Protein AF-D0NYK4-F1 (afdb_monomer)

Mean predicted aligned error: 15.78 Å

Organism: Phytophthora infestans (strain T30-4) (NCBI:txid403677)

Secondary structure (DSSP, 8-state):
-EEEE-TTS-EEEEPP-S-EEEEEEE-TT--EEEEEEETTT----EEEEE-TTS----------TT-S-S-GGGHHHHHHHHHHHHH-TTTT----------------HHHHHHHHHTT---PPPP-

Solvent-accessible surface area (backbone atoms only — not comparable to full-atom values): 8526 Å² total; per-residue (Å²): 115,49,79,42,86,42,98,86,80,44,72,48,76,47,82,59,88,72,61,60,47,80,45,76,48,61,60,96,84,70,48,36,37,43,30,49,31,35,70,88,74,69,49,61,90,47,80,40,82,52,56,69,70,74,63,81,66,78,92,74,88,79,88,53,95,79,58,86,68,88,63,65,89,50,48,66,62,50,39,51,54,52,35,45,44,40,59,28,92,72,55,69,78,65,78,73,89,80,86,63,95,69,97,69,85,84,76,50,72,70,59,53,56,56,57,61,64,71,73,75,82,80,82,85,84,80,134

Sequence (127 aa):
MTVKPTANGKFLITPQLEKGKVCLSREDDQLLHFQWVGRQNGASPEDFIIFLDDAHFAKIDTGRSNDRNKDASRDEDLVKKVNDCMNNAQAASSSDGSRGSGNNVQLDHNAIMQMLGAMGAVTPTPT

Structure (mmCIF, N/CA/C/O backbone):
data_AF-D0NYK4-F1
#
_entry.id   AF-D0NYK4-F1
#
loop_
_atom_site.group_PDB
_atom_site.id
_atom_site.type_symbol
_atom_site.label_atom_id
_atom_site.label_alt_id
_atom_site.label_comp_id
_atom_site.label_asym_id
_atom_site.label_entity_id
_atom_site.label_seq_id
_atom_site.pdbx_PDB_ins_code
_atom_site.Cartn_x
_atom_site.Cartn_y
_atom_site.Cartn_z
_atom_site.occupancy
_atom_site.B_iso_or_equiv
_atom_site.auth_seq_id
_atom_site.auth_comp_id
_atom_site.auth_asym_id
_atom_site.auth_atom_id
_atom_site.pdbx_PDB_model_num
ATOM 1 N N . MET A 1 1 ? 0.971 6.327 -10.434 1.00 68.62 1 MET A N 1
ATOM 2 C CA . MET A 1 1 ? 1.586 5.163 -11.136 1.00 68.62 1 MET A CA 1
ATOM 3 C C . MET A 1 1 ? 0.788 4.885 -12.402 1.00 68.62 1 MET A C 1
ATOM 5 O O . MET A 1 1 ? -0.389 5.210 -12.419 1.00 68.62 1 MET A O 1
ATOM 9 N N . THR A 1 2 ? 1.379 4.319 -13.461 1.00 75.75 2 THR A N 1
ATOM 10 C CA . THR A 1 2 ? 0.602 3.932 -14.656 1.00 75.75 2 THR A CA 1
ATOM 11 C C . THR A 1 2 ? 0.773 2.448 -14.934 1.00 75.75 2 THR A C 1
ATOM 13 O O . THR A 1 2 ? 1.899 1.959 -15.037 1.00 75.75 2 THR A O 1
ATOM 16 N N . VAL A 1 3 ? -0.354 1.750 -15.061 1.00 81.25 3 VAL A N 1
ATOM 17 C CA . VAL A 1 3 ? -0.422 0.326 -15.390 1.00 81.25 3 VAL A CA 1
ATOM 18 C C . VAL A 1 3 ? -1.035 0.190 -16.775 1.00 81.25 3 VAL A C 1
ATOM 20 O O . VAL A 1 3 ? -2.098 0.749 -17.038 1.00 81.25 3 VAL A O 1
ATOM 23 N N . LYS A 1 4 ? -0.360 -0.527 -17.675 1.00 83.81 4 LYS A N 1
ATOM 24 C CA . LYS A 1 4 ? -0.883 -0.827 -19.014 1.00 83.81 4 LYS A CA 1
ATOM 25 C C . LYS A 1 4 ? -0.909 -2.339 -19.247 1.00 83.81 4 LYS A C 1
ATOM 27 O O . LYS A 1 4 ? 0.122 -2.982 -19.035 1.00 83.81 4 LYS A O 1
ATOM 32 N N . PRO A 1 5 ? -2.037 -2.924 -19.680 1.00 83.81 5 PRO A N 1
ATOM 33 C CA . PRO A 1 5 ? -2.069 -4.328 -20.069 1.00 83.81 5 PRO A CA 1
ATOM 34 C C . PRO A 1 5 ? -1.218 -4.542 -21.327 1.00 83.81 5 PRO A C 1
ATOM 36 O O . PRO A 1 5 ? -1.195 -3.706 -22.230 1.00 83.81 5 PRO A O 1
ATOM 39 N N . THR A 1 6 ? -0.504 -5.662 -21.381 1.00 82.62 6 THR A N 1
ATOM 40 C CA . THR A 1 6 ? 0.295 -6.092 -22.536 1.00 82.62 6 THR A CA 1
ATOM 41 C C . THR A 1 6 ? -0.335 -7.344 -23.147 1.00 82.62 6 THR A C 1
ATOM 43 O O . THR A 1 6 ? -0.945 -8.148 -22.445 1.00 82.62 6 THR A O 1
ATOM 46 N N . ALA A 1 7 ? -0.168 -7.540 -24.458 1.00 79.56 7 ALA A N 1
ATOM 47 C CA . ALA A 1 7 ? -0.776 -8.640 -25.219 1.00 79.56 7 ALA A CA 1
ATOM 48 C C . ALA A 1 7 ? -0.415 -10.056 -24.719 1.00 79.56 7 ALA A C 1
ATOM 50 O O . ALA A 1 7 ? -1.105 -11.019 -25.023 1.00 79.56 7 ALA A O 1
ATOM 51 N N . ASN A 1 8 ? 0.652 -10.188 -23.932 1.00 84.38 8 ASN A N 1
ATOM 52 C CA . ASN A 1 8 ? 1.100 -11.436 -23.313 1.00 84.38 8 ASN A CA 1
ATOM 53 C C . ASN A 1 8 ? 0.474 -11.700 -21.927 1.00 84.38 8 ASN A C 1
ATOM 55 O O . ASN A 1 8 ? 0.994 -12.527 -21.181 1.00 84.38 8 ASN A O 1
ATOM 59 N N . GLY A 1 9 ? -0.578 -10.966 -21.546 1.00 81.12 9 GLY A N 1
ATOM 60 C CA . GLY A 1 9 ? -1.223 -11.085 -20.233 1.00 81.12 9 GLY A CA 1
ATOM 61 C C . GLY A 1 9 ? -0.412 -10.487 -19.077 1.00 81.12 9 GLY A C 1
ATOM 62 O O . GLY A 1 9 ? -0.785 -10.649 -17.920 1.00 81.12 9 GLY A O 1
ATOM 63 N N . LYS A 1 10 ? 0.698 -9.795 -19.367 1.00 80.81 10 LYS A N 1
ATOM 64 C CA . LYS A 1 10 ? 1.515 -9.102 -18.362 1.00 80.81 10 LYS A CA 1
ATOM 65 C C . LYS A 1 10 ? 1.117 -7.634 -18.260 1.00 80.81 10 LYS A C 1
ATOM 67 O O . LYS A 1 10 ? 0.661 -7.027 -19.228 1.00 80.81 10 LYS A O 1
ATOM 72 N N . PHE A 1 11 ? 1.361 -7.035 -17.102 1.00 81.56 11 PHE A N 1
ATOM 73 C CA . PHE A 1 11 ? 1.172 -5.604 -16.894 1.00 81.56 11 PHE A CA 1
ATOM 74 C C . PHE A 1 11 ? 2.502 -4.865 -17.030 1.00 81.56 11 PHE A C 1
ATOM 76 O O . PHE A 1 11 ? 3.487 -5.200 -16.372 1.00 81.56 11 PHE A O 1
ATOM 83 N N . LEU A 1 12 ? 2.530 -3.840 -17.879 1.00 82.00 12 LEU A N 1
ATOM 84 C CA . LEU A 1 12 ? 3.629 -2.890 -17.929 1.00 82.00 12 LEU A CA 1
ATOM 85 C C . LEU A 1 12 ? 3.401 -1.838 -16.844 1.00 82.00 12 LEU A C 1
ATOM 87 O O . LEU A 1 12 ? 2.474 -1.031 -16.930 1.00 82.00 12 LEU A O 1
ATOM 91 N N . ILE A 1 13 ? 4.264 -1.858 -15.832 1.00 81.31 13 ILE A N 1
ATOM 92 C CA . ILE A 1 13 ? 4.235 -0.915 -14.716 1.00 81.31 13 ILE A CA 1
ATOM 93 C C . ILE A 1 13 ? 5.259 0.191 -14.974 1.00 81.31 13 ILE A C 1
ATOM 95 O O . ILE A 1 13 ? 6.475 -0.043 -14.980 1.00 81.31 13 ILE A O 1
ATOM 99 N N . THR A 1 14 ? 4.768 1.413 -15.176 1.00 81.19 14 THR A N 1
ATOM 100 C CA . THR A 1 14 ? 5.610 2.606 -15.308 1.00 81.19 14 THR A CA 1
ATOM 101 C C . THR A 1 14 ? 5.677 3.344 -13.968 1.00 81.19 14 THR A C 1
ATOM 103 O O . THR A 1 14 ? 4.640 3.786 -13.457 1.00 81.19 14 THR A O 1
ATOM 106 N N . PRO A 1 15 ? 6.879 3.491 -13.373 1.00 78.75 15 PRO A N 1
ATOM 107 C CA . PRO A 1 15 ? 7.026 4.178 -12.100 1.00 78.75 15 PRO A CA 1
ATOM 108 C C . PRO A 1 15 ? 6.823 5.6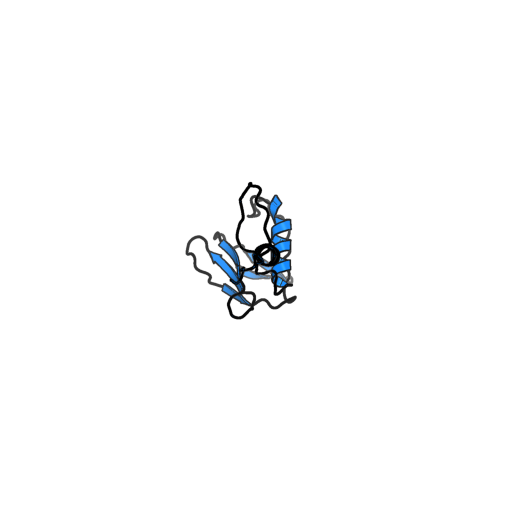88 -12.283 1.00 78.75 15 PRO A C 1
ATOM 110 O O . PRO A 1 15 ? 7.370 6.296 -13.199 1.00 78.75 15 PRO A O 1
ATOM 113 N N . GLN A 1 16 ? 6.081 6.319 -11.376 1.00 75.62 16 GLN A N 1
ATOM 114 C CA . GLN A 1 16 ? 5.897 7.776 -11.361 1.00 75.62 16 GLN A CA 1
ATOM 115 C C . GLN A 1 16 ? 7.117 8.440 -10.724 1.00 75.62 16 GLN A C 1
ATOM 117 O O . GLN A 1 16 ? 7.466 8.066 -9.612 1.00 75.62 16 GLN A O 1
ATOM 122 N N . LEU A 1 17 ? 7.810 9.359 -11.407 1.00 78.81 17 LEU A N 1
ATOM 123 C CA . LEU A 1 17 ? 9.097 9.939 -10.957 1.00 78.81 17 LEU A CA 1
ATOM 124 C C . LEU A 1 17 ? 8.992 10.869 -9.740 1.00 78.81 17 LEU A C 1
ATOM 126 O O . LEU A 1 17 ? 10.006 11.193 -9.121 1.00 78.81 17 LEU A O 1
ATOM 130 N N . GLU A 1 18 ? 7.781 11.277 -9.382 1.00 81.88 18 GLU A N 1
ATOM 131 C CA . GLU A 1 18 ? 7.540 12.137 -8.233 1.00 81.88 18 GLU A CA 1
ATOM 132 C C . GLU A 1 18 ? 7.913 11.443 -6.923 1.00 81.88 18 GLU A C 1
ATOM 134 O O . GLU A 1 18 ? 7.651 10.256 -6.704 1.00 81.88 18 GLU A O 1
ATOM 139 N N . LYS A 1 19 ? 8.549 12.207 -6.032 1.00 80.88 19 LYS A N 1
ATOM 140 C CA . LYS A 1 19 ? 8.879 11.738 -4.690 1.00 80.88 19 LYS A CA 1
ATOM 141 C C . LYS A 1 19 ? 7.640 11.873 -3.815 1.00 80.88 19 LYS A C 1
ATOM 143 O O . LYS A 1 19 ? 7.085 12.963 -3.707 1.00 80.88 19 LYS A O 1
ATOM 148 N N . GLY A 1 20 ? 7.271 10.793 -3.143 1.00 82.31 20 GLY A N 1
ATOM 149 C CA . GLY A 1 20 ? 6.161 10.754 -2.197 1.00 82.31 20 GLY A CA 1
ATOM 150 C C . GLY A 1 20 ? 6.505 9.933 -0.961 1.00 82.31 20 GLY A C 1
ATOM 151 O O . GLY A 1 20 ? 7.610 9.390 -0.859 1.00 82.31 20 GLY A O 1
ATOM 152 N N . LYS A 1 21 ? 5.558 9.862 -0.032 1.00 82.81 21 LYS A N 1
ATOM 153 C CA . LYS A 1 21 ? 5.565 8.952 1.116 1.00 82.81 21 LYS A CA 1
ATOM 154 C C . LYS A 1 21 ? 4.249 8.179 1.142 1.00 82.81 21 LYS A C 1
ATOM 156 O O . LYS A 1 21 ? 3.220 8.722 0.755 1.00 82.81 21 LYS A O 1
ATOM 161 N N . VAL A 1 22 ? 4.301 6.935 1.599 1.00 85.50 22 VAL A N 1
ATOM 162 C CA . VAL A 1 22 ? 3.101 6.173 1.956 1.00 85.50 22 VAL A CA 1
ATOM 163 C C . VAL A 1 22 ? 2.792 6.463 3.421 1.00 85.50 22 VAL A C 1
ATOM 165 O O . VAL A 1 22 ? 3.702 6.456 4.255 1.00 85.50 22 VAL A O 1
ATOM 168 N N . CYS A 1 23 ? 1.534 6.754 3.719 1.00 84.25 23 CYS A N 1
ATOM 169 C CA . CYS A 1 23 ? 1.021 7.003 5.056 1.00 84.25 23 CYS A CA 1
ATOM 170 C C . CYS A 1 23 ? -0.121 6.028 5.342 1.00 84.25 23 CYS A C 1
ATOM 172 O O . CYS A 1 23 ? -0.969 5.790 4.489 1.00 84.25 23 CYS A O 1
ATOM 174 N N . LEU A 1 24 ? -0.091 5.463 6.546 1.00 86.88 24 LEU A N 1
ATOM 175 C CA . LEU A 1 24 ? -1.137 4.617 7.099 1.00 86.88 24 LEU A CA 1
ATOM 176 C C . LEU A 1 24 ? -1.691 5.340 8.321 1.00 86.88 24 LEU A C 1
ATOM 178 O O . LEU A 1 24 ? -0.915 5.636 9.236 1.00 86.88 24 LEU A O 1
ATOM 182 N N . SER A 1 25 ? -2.983 5.633 8.335 1.00 85.25 25 SER A N 1
ATOM 183 C CA . SER A 1 25 ? -3.662 6.258 9.472 1.00 85.25 25 SER A CA 1
ATOM 184 C C . SER A 1 25 ? -4.952 5.520 9.792 1.00 85.25 25 SER A C 1
ATOM 186 O O . SER A 1 25 ? -5.573 4.918 8.925 1.00 85.25 25 SER A O 1
ATOM 188 N N . ARG A 1 26 ? -5.332 5.541 11.067 1.00 83.44 26 ARG A N 1
ATOM 189 C CA . ARG A 1 26 ? -6.638 5.089 11.533 1.00 83.44 26 ARG A CA 1
ATOM 190 C C . ARG A 1 26 ? -7.262 6.272 12.253 1.00 83.44 26 ARG A C 1
ATOM 192 O O . ARG A 1 26 ? -6.727 6.697 13.278 1.00 83.44 26 ARG A O 1
ATOM 199 N N . GLU A 1 27 ? -8.279 6.858 11.639 1.00 78.19 27 GLU A N 1
ATOM 200 C CA . GLU A 1 27 ? -8.949 8.049 12.155 1.00 78.19 27 GLU A CA 1
ATOM 201 C C . GLU A 1 27 ? -10.112 7.626 13.071 1.00 78.19 27 GLU A C 1
ATOM 203 O O . GLU A 1 27 ? -10.112 6.525 13.636 1.00 78.19 27 GLU A O 1
ATOM 208 N N . ASP A 1 28 ? -11.073 8.511 13.302 1.00 81.69 28 ASP A N 1
ATOM 209 C CA . ASP A 1 28 ? -12.205 8.295 14.207 1.00 81.69 28 ASP A CA 1
ATOM 210 C C . ASP A 1 28 ? -13.163 7.181 13.752 1.00 81.69 28 ASP A C 1
ATOM 212 O O . ASP A 1 28 ? -13.868 6.593 14.577 1.00 81.69 28 ASP A O 1
ATOM 216 N N . ASP A 1 29 ? -13.134 6.825 12.470 1.00 83.69 29 ASP A N 1
ATOM 217 C CA . ASP A 1 29 ? -13.928 5.742 11.889 1.00 83.69 29 ASP A CA 1
ATOM 218 C C . ASP A 1 29 ? -13.359 4.334 12.150 1.00 83.69 29 ASP A C 1
ATOM 220 O O . ASP A 1 29 ? -14.014 3.334 11.847 1.00 83.69 29 ASP A O 1
ATOM 224 N N . GLN A 1 30 ? -12.167 4.244 12.756 1.00 81.12 30 GLN A N 1
ATOM 225 C CA . GLN A 1 30 ? -11.424 3.004 13.015 1.00 81.12 30 GLN A CA 1
ATOM 226 C C . GLN A 1 30 ? -11.011 2.226 11.750 1.00 81.12 30 GLN A C 1
ATOM 228 O O . GLN A 1 30 ? -10.461 1.119 11.855 1.00 81.12 30 GLN A O 1
ATOM 233 N N . LEU A 1 31 ? -11.198 2.796 10.560 1.00 86.88 31 LEU A N 1
ATOM 234 C CA . LEU A 1 31 ? -10.786 2.197 9.297 1.00 86.88 31 LEU A CA 1
ATOM 235 C C . LEU A 1 31 ? -9.322 2.532 9.009 1.00 86.88 31 LEU A C 1
ATOM 237 O O . LEU A 1 31 ? -8.791 3.547 9.453 1.00 86.88 31 LEU A O 1
ATOM 241 N N . LEU A 1 32 ? -8.622 1.633 8.313 1.00 87.75 32 LEU A N 1
ATOM 242 C CA . LEU A 1 32 ? -7.238 1.885 7.925 1.00 87.75 32 LEU A CA 1
ATOM 243 C C . LEU A 1 32 ? -7.208 2.638 6.595 1.00 87.75 32 LEU A C 1
ATOM 245 O O . LEU A 1 32 ? -7.506 2.059 5.551 1.00 87.75 32 LEU A O 1
ATOM 249 N N . HIS A 1 33 ? -6.786 3.894 6.643 1.00 87.50 33 HIS A N 1
ATOM 250 C CA . HIS A 1 33 ? -6.523 4.733 5.483 1.00 87.50 33 HIS A CA 1
ATOM 251 C C . HIS A 1 33 ? -5.106 4.484 4.971 1.00 87.50 33 HIS A C 1
ATOM 253 O O . HIS A 1 33 ? -4.117 4.670 5.687 1.00 87.50 33 HIS A O 1
AT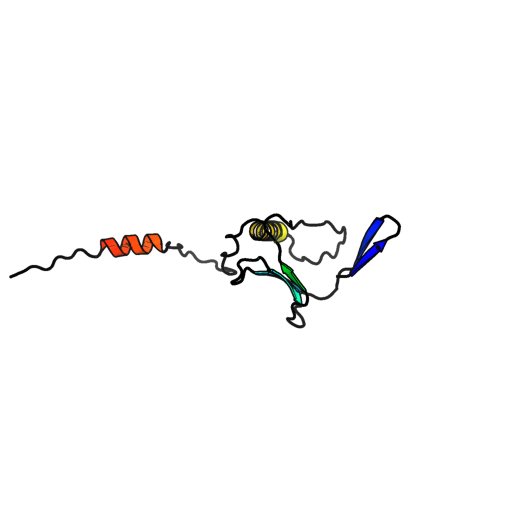OM 259 N N . PHE A 1 34 ? -5.001 4.070 3.715 1.00 88.94 34 PHE A N 1
ATOM 260 C CA . PHE A 1 34 ? -3.763 3.943 2.964 1.00 88.94 34 PHE A CA 1
ATOM 261 C C . PHE A 1 34 ? -3.673 5.098 1.972 1.00 88.94 34 PHE A C 1
ATOM 263 O O . PHE A 1 34 ? -4.413 5.155 0.990 1.00 88.94 34 PHE A O 1
ATOM 270 N N . GLN A 1 35 ? -2.723 6.000 2.202 1.00 88.31 35 GLN A N 1
ATOM 271 C CA . GLN A 1 35 ? -2.577 7.220 1.416 1.00 88.31 35 GLN A CA 1
ATOM 272 C C . GLN A 1 35 ? -1.172 7.335 0.831 1.00 88.31 35 GLN A C 1
ATOM 274 O O . GLN A 1 35 ? -0.164 7.174 1.528 1.00 88.31 35 GLN A O 1
ATOM 279 N N . TRP A 1 36 ? -1.082 7.692 -0.450 1.00 86.00 36 TRP A N 1
ATOM 280 C CA . TRP A 1 36 ? 0.170 8.170 -1.036 1.00 86.00 36 TRP A CA 1
ATOM 281 C C . TRP A 1 36 ? 0.169 9.697 -1.077 1.00 86.00 36 TRP A C 1
ATOM 283 O O . TRP A 1 36 ? -0.695 10.318 -1.692 1.00 86.00 36 TRP A O 1
ATOM 293 N N . VAL A 1 37 ? 1.165 10.310 -0.438 1.00 82.88 37 VAL A N 1
ATOM 294 C CA . VAL A 1 37 ? 1.290 11.768 -0.323 1.00 82.88 37 VAL A CA 1
ATOM 295 C C . VAL A 1 37 ? 2.511 12.244 -1.103 1.00 82.88 37 VAL A C 1
ATOM 297 O O . VAL A 1 37 ? 3.647 11.851 -0.803 1.00 82.88 37 VAL A O 1
ATOM 300 N N . GLY A 1 38 ? 2.301 13.127 -2.080 1.00 81.38 38 GLY A N 1
ATOM 301 C CA . GLY A 1 38 ? 3.379 13.752 -2.847 1.00 81.38 38 GLY A CA 1
ATOM 302 C C . GLY A 1 38 ? 4.192 14.743 -2.002 1.00 81.38 38 GLY A C 1
ATOM 303 O O . GLY A 1 38 ? 3.639 15.563 -1.273 1.00 81.38 38 GLY A O 1
ATOM 304 N N . ARG A 1 39 ? 5.530 14.721 -2.102 1.00 77.31 39 ARG A N 1
ATOM 305 C CA . ARG A 1 39 ? 6.406 15.643 -1.341 1.00 77.31 39 ARG A CA 1
ATOM 306 C C . ARG A 1 39 ? 6.456 17.062 -1.911 1.00 77.31 39 ARG A C 1
ATOM 308 O O . ARG A 1 39 ? 6.861 17.965 -1.194 1.00 77.31 39 ARG A O 1
ATOM 315 N N . GLN A 1 40 ? 6.105 17.242 -3.184 1.00 71.50 40 GLN A N 1
ATOM 316 C CA . GLN A 1 40 ? 6.215 18.533 -3.876 1.00 71.50 40 GLN A CA 1
ATOM 317 C C . GLN A 1 40 ? 4.982 19.423 -3.676 1.00 71.50 40 GLN A C 1
ATOM 319 O O . GLN A 1 40 ? 5.108 20.640 -3.685 1.00 71.50 40 GLN A O 1
ATOM 324 N N . ASN A 1 41 ? 3.803 18.826 -3.502 1.00 65.94 41 ASN A N 1
ATOM 325 C CA . ASN A 1 41 ? 2.525 19.534 -3.400 1.00 65.94 41 ASN A CA 1
ATOM 326 C C . ASN A 1 41 ? 1.778 19.260 -2.084 1.00 65.94 41 ASN A C 1
ATOM 328 O O . ASN A 1 41 ? 0.802 19.946 -1.809 1.00 65.94 41 ASN A O 1
ATOM 332 N N . GLY A 1 42 ? 2.203 18.272 -1.284 1.00 62.75 42 GLY A N 1
ATOM 333 C CA . GLY A 1 42 ? 1.530 17.895 -0.035 1.00 62.75 42 GLY A CA 1
ATOM 334 C C . GLY A 1 42 ? 0.131 17.303 -0.230 1.00 62.75 42 GLY A C 1
ATOM 335 O O . GLY A 1 42 ? -0.530 16.995 0.754 1.00 62.75 42 GLY A O 1
ATOM 336 N N . ALA A 1 43 ? -0.310 17.133 -1.477 1.00 60.16 43 ALA A N 1
ATOM 337 C CA . ALA A 1 43 ? -1.613 16.587 -1.801 1.00 60.16 43 ALA A CA 1
ATOM 338 C C . ALA A 1 43 ? -1.567 15.053 -1.741 1.00 60.16 43 ALA A C 1
ATOM 340 O O . ALA A 1 43 ? -0.628 14.429 -2.252 1.00 60.16 43 ALA A O 1
ATOM 341 N N . SER A 1 44 ? -2.593 14.464 -1.127 1.00 61.50 44 SER A N 1
ATOM 342 C CA . SER A 1 44 ? -2.941 13.042 -1.180 1.00 61.50 44 SER A CA 1
ATOM 343 C C . SER A 1 44 ? -4.034 12.838 -2.235 1.00 61.50 44 SER A C 1
ATOM 345 O O . SER A 1 44 ? -5.215 12.958 -1.927 1.00 61.50 44 SER A O 1
ATOM 347 N N . PRO A 1 45 ? -3.690 12.586 -3.508 1.00 64.31 45 PRO A N 1
ATOM 348 C CA . PRO A 1 45 ? -4.708 12.379 -4.535 1.00 64.31 45 PRO A CA 1
AT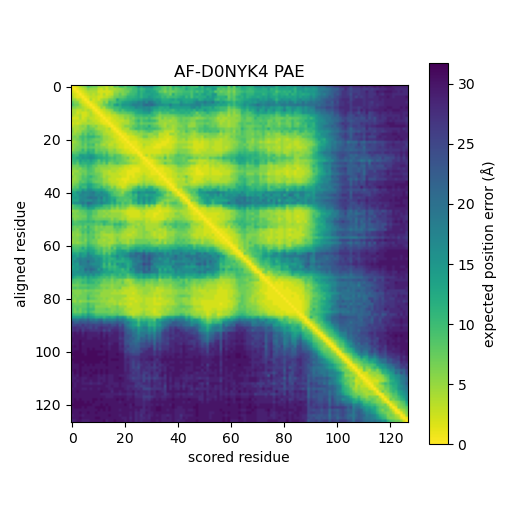OM 349 C C . PRO A 1 45 ? -5.465 11.052 -4.378 1.00 64.31 45 PRO A C 1
ATOM 351 O O . PRO A 1 45 ? -6.523 10.902 -4.980 1.00 64.31 45 PRO A O 1
ATOM 354 N N . GLU A 1 46 ? -4.939 10.094 -3.606 1.00 72.56 46 GLU A N 1
ATOM 355 C CA . GLU A 1 46 ? -5.499 8.745 -3.500 1.00 72.56 46 GLU A CA 1
ATOM 356 C C . GLU A 1 46 ? -5.491 8.266 -2.038 1.00 72.56 46 GLU A C 1
ATOM 358 O O . GLU A 1 46 ? -4.420 8.101 -1.443 1.00 72.56 46 GLU A O 1
ATOM 363 N N . ASP A 1 47 ? -6.692 8.081 -1.480 1.00 83.38 47 ASP A N 1
ATOM 364 C CA . ASP A 1 47 ? -6.963 7.516 -0.156 1.00 83.38 47 ASP A CA 1
ATOM 365 C C . ASP A 1 47 ? -7.767 6.222 -0.317 1.00 83.38 47 ASP A C 1
ATOM 367 O O . ASP A 1 47 ? -8.839 6.221 -0.929 1.00 83.38 47 ASP A O 1
ATOM 371 N N . PHE A 1 48 ? -7.224 5.119 0.189 1.00 87.94 48 PHE A N 1
ATOM 372 C CA . PHE A 1 48 ? -7.829 3.798 0.098 1.00 87.94 48 PHE A CA 1
ATOM 373 C C . PHE A 1 48 ? -8.102 3.242 1.486 1.00 87.94 48 PHE A C 1
ATOM 375 O O . PHE A 1 48 ? -7.205 3.171 2.319 1.00 87.94 48 PHE A O 1
ATOM 382 N N . ILE A 1 49 ? -9.321 2.758 1.699 1.00 89.56 49 ILE A N 1
ATOM 383 C CA . ILE A 1 49 ? -9.665 2.004 2.900 1.00 89.56 49 ILE A CA 1
ATOM 384 C C . ILE A 1 49 ? -9.216 0.558 2.707 1.00 89.56 49 ILE A C 1
ATOM 386 O O . ILE A 1 49 ? -9.592 -0.090 1.728 1.00 89.56 49 ILE A O 1
ATOM 390 N N . ILE A 1 50 ? -8.422 0.060 3.649 1.00 88.00 50 ILE A N 1
ATOM 391 C CA . ILE A 1 50 ? -7.969 -1.328 3.694 1.00 88.00 50 ILE A CA 1
ATOM 392 C C . ILE A 1 50 ? -8.641 -2.012 4.883 1.00 88.00 50 ILE A C 1
ATOM 394 O O . ILE A 1 50 ? -8.485 -1.582 6.029 1.00 88.00 50 ILE A O 1
ATOM 398 N N . PHE A 1 51 ? -9.403 -3.073 4.620 1.00 86.75 51 PHE A N 1
ATOM 399 C CA . PHE A 1 51 ? -9.934 -3.916 5.687 1.00 86.75 51 PHE A CA 1
ATOM 400 C C . PHE A 1 51 ? -8.845 -4.839 6.237 1.00 86.75 51 PHE A C 1
ATOM 402 O O . PHE A 1 51 ? -7.813 -5.069 5.606 1.00 86.75 51 PHE A O 1
ATOM 409 N N . LEU A 1 52 ? -9.085 -5.354 7.442 1.00 84.25 52 LEU A N 1
ATOM 410 C CA . LEU A 1 52 ? -8.198 -6.331 8.064 1.00 84.25 52 LEU A CA 1
ATOM 411 C C . LEU A 1 52 ? -8.063 -7.551 7.150 1.00 84.25 52 LEU A C 1
ATOM 413 O O . LEU A 1 52 ? -9.066 -8.033 6.631 1.00 84.25 52 LEU A O 1
ATOM 417 N N . ASP A 1 53 ? -6.832 -8.024 6.960 1.00 81.62 53 ASP A N 1
ATOM 418 C CA . ASP A 1 53 ? -6.480 -9.202 6.155 1.00 81.62 53 ASP A CA 1
ATOM 419 C C . ASP A 1 53 ? -6.760 -9.107 4.636 1.00 81.62 53 ASP A C 1
ATOM 421 O O . ASP A 1 53 ? -6.380 -10.010 3.888 1.00 81.62 53 ASP A O 1
ATOM 425 N N . ASP A 1 54 ? -7.340 -8.007 4.139 1.00 87.44 54 ASP A N 1
ATOM 426 C CA . ASP A 1 54 ? -7.656 -7.830 2.710 1.00 87.44 54 ASP A CA 1
ATOM 427 C C . ASP A 1 54 ? -6.416 -7.549 1.844 1.00 87.44 54 ASP A C 1
ATOM 429 O O . ASP A 1 54 ? -6.437 -7.731 0.621 1.00 87.44 54 ASP A O 1
ATOM 433 N N . ALA A 1 55 ? -5.321 -7.089 2.454 1.00 86.88 55 ALA A N 1
ATOM 434 C CA . ALA A 1 55 ? -4.108 -6.705 1.747 1.00 86.88 55 ALA A CA 1
ATOM 435 C C . ALA A 1 55 ? -2.839 -7.132 2.490 1.00 86.88 55 ALA A C 1
ATOM 437 O O . ALA A 1 55 ? -2.791 -7.212 3.713 1.00 86.88 55 ALA A O 1
ATOM 438 N N . HIS A 1 56 ? -1.771 -7.349 1.724 1.00 85.06 56 HIS A N 1
ATOM 439 C CA . HIS A 1 56 ? -0.428 -7.562 2.247 1.00 85.06 56 HIS A CA 1
ATOM 440 C C . HIS A 1 56 ? 0.574 -6.726 1.456 1.00 85.06 56 HIS A C 1
ATOM 442 O O . HIS A 1 56 ? 0.448 -6.521 0.246 1.00 85.06 56 HIS A O 1
ATOM 448 N N . PHE A 1 57 ? 1.603 -6.260 2.145 1.00 86.50 57 PHE A N 1
ATOM 449 C CA . PHE A 1 57 ? 2.710 -5.518 1.579 1.00 86.50 57 PHE A CA 1
ATOM 450 C C . PHE A 1 57 ? 3.927 -6.435 1.456 1.00 86.50 57 PHE A C 1
ATOM 452 O O . PHE A 1 57 ? 4.366 -7.044 2.432 1.00 86.50 57 PHE A O 1
ATOM 459 N N . ALA A 1 58 ? 4.482 -6.536 0.249 1.00 83.81 58 ALA A N 1
ATOM 460 C CA . ALA A 1 58 ? 5.641 -7.369 -0.043 1.00 83.81 58 ALA A CA 1
ATOM 461 C C . ALA A 1 58 ? 6.646 -6.616 -0.917 1.00 83.81 58 ALA A C 1
ATOM 463 O O . ALA A 1 58 ? 6.278 -5.831 -1.795 1.00 83.81 58 ALA A O 1
ATOM 464 N N . LYS A 1 59 ? 7.935 -6.884 -0.693 1.00 80.25 59 LYS A N 1
ATOM 465 C CA . LYS A 1 59 ? 9.003 -6.374 -1.551 1.00 80.25 59 LYS A CA 1
ATOM 466 C C . LYS A 1 59 ? 8.974 -7.115 -2.884 1.00 80.25 59 LYS A C 1
ATOM 468 O O . LYS A 1 59 ? 9.058 -8.339 -2.921 1.00 80.25 59 LYS A O 1
ATOM 473 N N . ILE A 1 60 ? 8.899 -6.361 -3.975 1.00 78.56 60 ILE A N 1
ATOM 474 C CA . ILE A 1 60 ? 9.038 -6.895 -5.328 1.00 78.56 60 ILE A CA 1
ATOM 475 C C . ILE A 1 60 ? 10.445 -6.590 -5.819 1.00 78.56 60 ILE A C 1
ATOM 477 O O . ILE A 1 60 ? 10.849 -5.428 -5.863 1.00 78.56 60 ILE A O 1
ATOM 481 N N . ASP A 1 61 ? 11.174 -7.628 -6.222 1.00 73.62 61 ASP A N 1
ATOM 482 C CA . ASP A 1 61 ? 12.431 -7.435 -6.930 1.00 73.62 61 ASP A CA 1
ATOM 483 C C . ASP A 1 61 ? 12.136 -6.925 -8.344 1.00 73.62 61 ASP A C 1
ATOM 485 O O . ASP A 1 61 ? 11.600 -7.632 -9.200 1.00 73.62 61 ASP A O 1
ATOM 489 N N . THR A 1 62 ? 12.445 -5.652 -8.577 1.00 69.44 62 THR A N 1
ATOM 490 C CA . THR A 1 62 ? 12.264 -5.033 -9.892 1.00 69.44 62 THR A CA 1
ATOM 491 C C . THR A 1 62 ? 13.428 -5.326 -10.840 1.00 69.44 62 THR A C 1
ATOM 493 O O . THR A 1 62 ? 13.344 -4.962 -12.016 1.00 69.44 62 THR A O 1
ATOM 496 N N . GLY A 1 63 ? 14.520 -5.930 -10.350 1.00 64.81 63 GLY A N 1
ATOM 497 C CA . GLY A 1 63 ? 15.760 -6.156 -11.095 1.00 64.81 63 GLY A CA 1
ATOM 498 C C . GLY A 1 63 ? 16.455 -4.867 -11.553 1.00 64.81 63 GLY A C 1
ATOM 499 O O . GLY A 1 63 ? 17.382 -4.913 -12.361 1.00 64.81 63 GLY A O 1
ATOM 500 N N . ARG A 1 64 ? 15.995 -3.692 -11.096 1.00 61.56 64 ARG A N 1
ATOM 501 C CA . ARG A 1 64 ? 16.529 -2.386 -11.497 1.00 61.56 64 ARG A CA 1
ATOM 502 C C . ARG A 1 64 ? 17.584 -1.939 -10.496 1.00 61.56 64 ARG A C 1
ATOM 504 O O . ARG A 1 64 ? 17.286 -1.734 -9.328 1.00 61.56 64 ARG A O 1
ATOM 511 N N . SER A 1 65 ? 18.792 -1.663 -10.984 1.00 55.53 65 SER A N 1
ATOM 512 C CA . SER A 1 65 ? 19.905 -1.148 -10.168 1.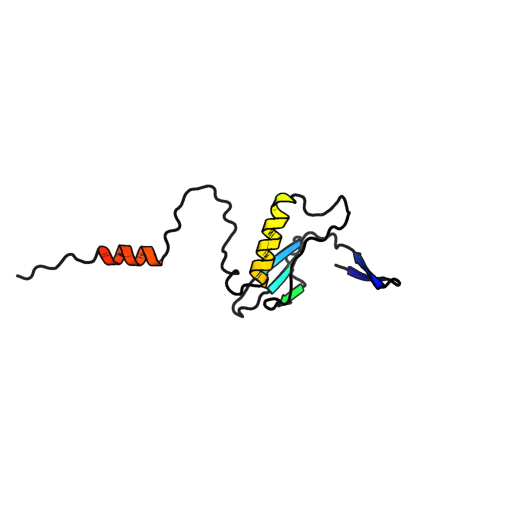00 55.53 65 SER A CA 1
ATOM 513 C C . SER A 1 65 ? 19.629 0.224 -9.527 1.00 55.53 65 SER A C 1
ATOM 515 O O . SER A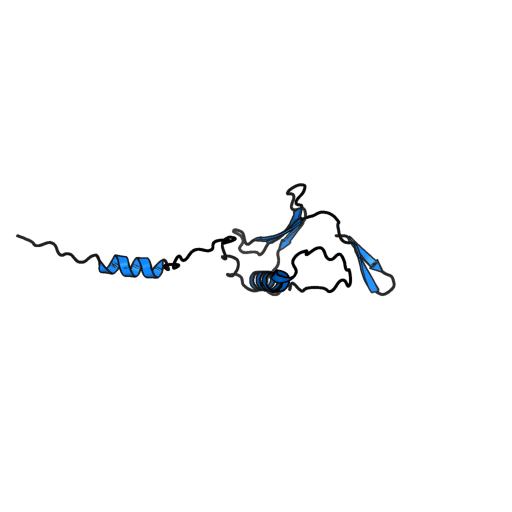 1 65 ? 20.319 0.606 -8.592 1.00 55.53 65 SER A O 1
ATOM 517 N N . ASN A 1 66 ? 18.620 0.956 -10.017 1.00 57.88 66 ASN A N 1
ATOM 518 C CA . ASN A 1 66 ? 18.175 2.259 -9.509 1.00 57.88 66 ASN A CA 1
ATOM 519 C C . ASN A 1 66 ? 16.860 2.150 -8.717 1.00 57.88 66 ASN A C 1
ATOM 521 O O . ASN A 1 66 ? 15.958 2.979 -8.892 1.00 57.88 66 ASN A O 1
ATOM 525 N N . ASP A 1 67 ? 16.715 1.105 -7.901 1.00 60.62 67 ASP A N 1
ATOM 526 C CA . ASP A 1 67 ? 15.617 1.046 -6.941 1.00 60.62 67 ASP A CA 1
ATOM 527 C C . ASP A 1 67 ? 15.677 2.270 -6.011 1.00 60.62 67 ASP A C 1
ATOM 529 O O . ASP A 1 67 ? 16.745 2.762 -5.634 1.00 60.62 67 ASP A O 1
ATOM 533 N N . ARG A 1 68 ? 14.513 2.847 -5.721 1.00 62.97 68 ARG A N 1
ATOM 534 C CA . ARG A 1 68 ? 14.410 4.172 -5.098 1.00 62.97 68 ARG A CA 1
ATOM 535 C C . ARG A 1 68 ? 14.737 4.162 -3.623 1.00 62.97 68 ARG A C 1
ATOM 537 O O . ARG A 1 68 ? 14.988 5.241 -3.074 1.00 62.97 68 ARG A O 1
ATOM 544 N N . ASN A 1 69 ? 14.699 2.997 -2.981 1.00 61.91 69 ASN A N 1
ATOM 545 C CA . ASN A 1 69 ? 15.089 2.938 -1.594 1.00 61.91 69 ASN A CA 1
ATOM 546 C C . ASN A 1 69 ? 16.616 2.924 -1.474 1.00 61.91 69 ASN A C 1
ATOM 548 O O . ASN A 1 69 ? 17.287 1.927 -1.719 1.00 61.91 69 ASN A O 1
ATOM 552 N N . LYS A 1 70 ? 17.158 4.082 -1.094 1.00 57.16 70 LYS A N 1
ATOM 553 C CA . LYS A 1 70 ? 18.596 4.303 -0.921 1.00 57.16 70 LYS A CA 1
ATOM 554 C C . LYS A 1 70 ? 19.158 3.567 0.305 1.00 57.16 70 LYS A C 1
ATOM 556 O O . LYS A 1 70 ? 20.371 3.419 0.401 1.00 57.16 70 LYS A O 1
ATOM 561 N N . ASP A 1 71 ? 18.294 3.141 1.230 1.00 65.12 71 ASP A N 1
ATOM 562 C CA . ASP A 1 71 ? 18.667 2.432 2.454 1.00 65.12 71 ASP A CA 1
ATOM 563 C C . ASP A 1 71 ? 17.771 1.202 2.662 1.00 65.12 71 ASP A C 1
ATOM 565 O O . ASP A 1 71 ? 16.764 1.242 3.372 1.00 65.12 71 ASP A O 1
ATOM 569 N N . ALA A 1 72 ? 18.151 0.100 2.015 1.00 69.88 72 ALA A N 1
ATOM 570 C CA . ALA A 1 72 ? 17.441 -1.173 2.099 1.00 69.88 72 ALA A CA 1
ATOM 571 C C . ALA A 1 72 ? 17.503 -1.820 3.496 1.00 69.88 72 ALA A C 1
ATOM 573 O O . ALA A 1 72 ? 16.751 -2.757 3.750 1.00 69.88 72 ALA A O 1
ATOM 574 N N . SER A 1 73 ? 18.351 -1.329 4.414 1.00 75.50 73 SER A N 1
ATOM 575 C CA . SER A 1 73 ? 18.515 -1.927 5.750 1.00 75.50 73 SER A CA 1
ATOM 576 C C . SER A 1 73 ? 17.237 -1.896 6.590 1.00 75.50 73 SER A C 1
ATOM 578 O O . SER A 1 73 ? 17.078 -2.707 7.494 1.00 75.50 73 SER A O 1
ATOM 580 N N . ARG A 1 74 ? 16.319 -0.973 6.278 1.00 79.44 74 ARG A N 1
ATOM 581 C CA . ARG A 1 74 ? 15.048 -0.795 6.991 1.00 79.44 74 ARG A CA 1
ATOM 582 C C . ARG A 1 74 ? 13.847 -1.372 6.252 1.00 79.44 74 ARG A C 1
ATOM 584 O O . ARG A 1 74 ? 12.741 -1.281 6.776 1.00 79.44 74 ARG A O 1
ATOM 591 N N . ASP A 1 75 ? 14.031 -1.921 5.048 1.00 78.50 75 ASP A N 1
ATOM 592 C CA . ASP A 1 75 ? 12.917 -2.445 4.245 1.00 78.50 75 ASP A CA 1
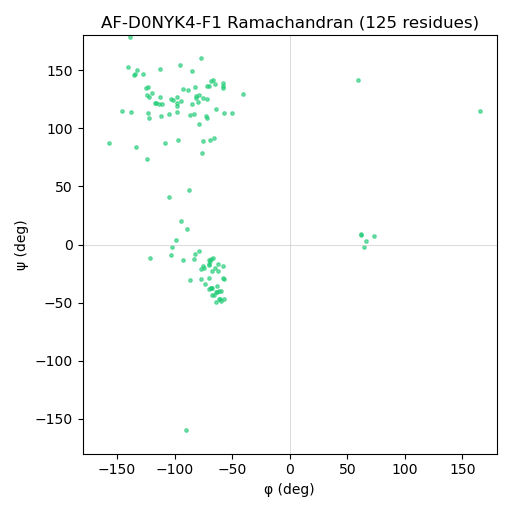ATOM 593 C C . ASP A 1 75 ? 12.143 -3.516 5.010 1.00 78.50 75 ASP A C 1
ATOM 595 O O . ASP A 1 75 ? 10.918 -3.468 5.055 1.00 78.50 75 ASP A O 1
ATOM 599 N N . GLU A 1 76 ? 12.853 -4.460 5.628 1.00 84.00 76 GLU A N 1
ATOM 600 C CA . GLU A 1 76 ? 12.245 -5.591 6.333 1.00 84.00 76 GLU A CA 1
ATOM 601 C C . GLU A 1 76 ? 11.370 -5.122 7.502 1.00 84.00 76 GLU A C 1
ATOM 603 O O . GLU A 1 76 ? 10.205 -5.513 7.603 1.00 84.00 76 GLU A O 1
ATOM 608 N N . ASP A 1 77 ? 11.889 -4.206 8.324 1.00 85.44 77 ASP A N 1
ATOM 609 C CA . ASP A 1 77 ? 11.155 -3.629 9.453 1.00 85.44 77 ASP A CA 1
ATOM 610 C C . ASP A 1 77 ? 9.936 -2.820 8.996 1.00 85.44 77 ASP A C 1
ATOM 612 O O . ASP A 1 77 ? 8.864 -2.897 9.601 1.00 85.44 77 ASP A O 1
ATOM 616 N N . LEU A 1 78 ? 10.077 -2.044 7.916 1.00 83.56 78 LEU A N 1
ATOM 617 C CA . LEU A 1 78 ? 8.982 -1.246 7.365 1.00 83.56 78 LEU A CA 1
ATOM 618 C C . LEU A 1 78 ? 7.881 -2.133 6.781 1.00 83.56 78 LEU A C 1
ATOM 620 O O . LEU A 1 78 ? 6.706 -1.880 7.040 1.00 83.56 78 LEU A O 1
ATOM 624 N N . VAL A 1 79 ? 8.244 -3.182 6.039 1.00 86.69 79 VAL A N 1
ATOM 625 C CA . VAL A 1 79 ? 7.293 -4.159 5.487 1.00 86.69 79 VAL A CA 1
ATOM 626 C C . VAL A 1 79 ? 6.525 -4.840 6.614 1.00 86.69 79 VAL A C 1
ATOM 628 O O . VAL A 1 79 ? 5.296 -4.911 6.565 1.00 86.69 79 VAL A O 1
ATOM 631 N N . LYS A 1 80 ? 7.231 -5.292 7.656 1.00 87.31 80 LYS A N 1
ATOM 632 C CA . LYS A 1 80 ? 6.597 -5.907 8.822 1.00 87.31 80 LYS A CA 1
ATOM 633 C C . LYS A 1 80 ? 5.626 -4.939 9.498 1.00 87.31 80 LYS A C 1
ATOM 635 O O . LYS A 1 80 ? 4.466 -5.283 9.687 1.00 87.31 80 LYS A O 1
ATOM 640 N N . LYS A 1 81 ? 6.059 -3.702 9.758 1.00 86.75 81 LYS A N 1
ATOM 641 C CA . LYS A 1 81 ? 5.218 -2.676 10.389 1.00 86.75 81 LYS A CA 1
ATOM 642 C C . LYS A 1 81 ? 3.954 -2.367 9.583 1.00 86.75 81 LYS A C 1
ATOM 644 O O . LYS A 1 81 ? 2.891 -2.164 10.165 1.00 86.75 81 LYS A O 1
ATOM 649 N N . VAL A 1 82 ? 4.062 -2.313 8.256 1.00 87.31 82 VAL A N 1
ATOM 650 C CA . VAL A 1 82 ? 2.911 -2.090 7.371 1.00 87.31 82 VAL A CA 1
ATOM 651 C C . VAL A 1 82 ? 1.917 -3.244 7.478 1.00 87.31 82 VAL A C 1
ATOM 653 O O . VAL A 1 82 ? 0.735 -2.998 7.701 1.00 87.31 82 VAL A O 1
ATOM 656 N N . ASN A 1 83 ? 2.393 -4.485 7.378 1.00 89.00 83 ASN A N 1
ATOM 657 C CA . ASN A 1 83 ? 1.542 -5.671 7.477 1.00 89.00 83 ASN A CA 1
ATOM 658 C C . ASN A 1 83 ? 0.885 -5.803 8.854 1.00 89.00 83 ASN A C 1
ATOM 660 O O . ASN A 1 83 ? -0.302 -6.103 8.939 1.00 89.00 83 ASN A O 1
ATOM 664 N N . ASP A 1 84 ? 1.624 -5.516 9.926 1.00 87.06 84 ASP A N 1
ATOM 665 C CA . ASP A 1 84 ? 1.076 -5.514 11.283 1.00 87.06 84 ASP A CA 1
ATOM 666 C C . ASP A 1 84 ? -0.049 -4.471 11.412 1.00 87.06 84 ASP A C 1
ATOM 668 O O . ASP A 1 84 ? -1.081 -4.747 12.015 1.00 87.06 84 ASP A O 1
ATOM 672 N N . CYS A 1 85 ? 0.099 -3.292 10.799 1.00 83.06 85 CYS A N 1
ATOM 673 C CA . CYS A 1 85 ? -0.941 -2.258 10.795 1.00 83.06 85 CYS A CA 1
ATOM 674 C C . CYS A 1 85 ? -2.182 -2.660 9.973 1.00 83.06 85 CYS A C 1
ATOM 676 O O . CYS A 1 85 ? -3.310 -2.364 10.376 1.00 83.06 85 CYS A O 1
ATOM 678 N N . MET A 1 86 ? -1.972 -3.352 8.846 1.00 85.88 86 MET A N 1
ATOM 679 C CA . MET A 1 86 ? -3.039 -3.867 7.979 1.00 85.88 86 MET A CA 1
ATOM 680 C C . MET A 1 86 ? -3.848 -4.980 8.641 1.00 85.88 86 MET A C 1
ATOM 682 O O . MET A 1 86 ? -5.062 -4.992 8.490 1.00 85.88 86 MET A O 1
ATOM 686 N N . ASN A 1 87 ? -3.210 -5.859 9.416 1.00 85.25 87 ASN A N 1
ATOM 687 C CA . ASN A 1 87 ? -3.863 -7.056 9.960 1.00 85.25 87 ASN A CA 1
ATOM 688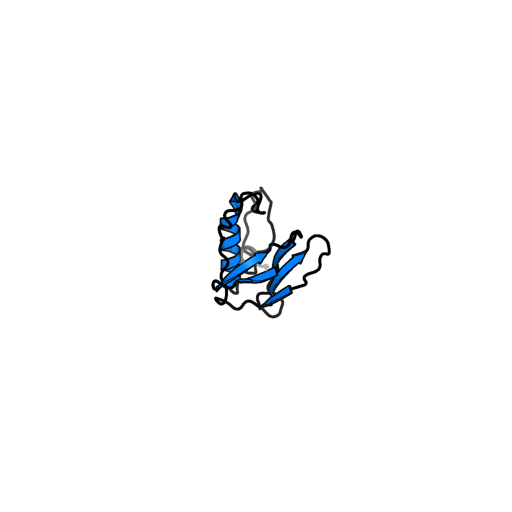 C C . ASN A 1 87 ? -4.235 -6.940 11.447 1.00 85.25 87 ASN A C 1
ATOM 690 O O . ASN A 1 87 ? -4.944 -7.790 11.980 1.00 85.25 87 ASN A O 1
ATOM 694 N N . ASN A 1 88 ? -3.793 -5.887 12.145 1.00 80.94 88 ASN A N 1
ATOM 695 C CA . ASN A 1 88 ? -4.142 -5.657 13.546 1.00 80.94 88 ASN A CA 1
ATOM 696 C C . ASN A 1 88 ? -4.809 -4.287 13.753 1.00 80.94 88 ASN A C 1
ATOM 698 O O . ASN A 1 88 ? -4.177 -3.229 13.672 1.00 80.94 88 ASN A O 1
ATOM 702 N N . ALA A 1 89 ? -6.091 -4.315 14.126 1.00 64.69 89 ALA A N 1
ATOM 703 C CA . ALA A 1 89 ? -6.897 -3.126 14.406 1.00 64.69 89 ALA A CA 1
ATOM 704 C C . ALA A 1 89 ? -6.301 -2.220 15.506 1.00 64.69 89 ALA A C 1
ATOM 706 O O . ALA A 1 89 ? -6.459 -0.999 15.451 1.00 64.69 89 ALA A O 1
ATOM 707 N N . GLN A 1 90 ? -5.565 -2.788 16.470 1.00 59.41 90 GLN A N 1
ATOM 708 C CA . GLN A 1 90 ? -4.950 -2.048 17.582 1.00 59.41 90 GLN A CA 1
ATOM 709 C C . GLN A 1 90 ? -3.511 -1.582 17.321 1.00 59.41 90 GLN A C 1
ATOM 711 O O . GLN A 1 90 ? -3.015 -0.725 18.046 1.00 59.41 90 GLN A O 1
ATOM 716 N N . ALA A 1 91 ? -2.827 -2.077 16.285 1.00 56.00 91 ALA A N 1
ATOM 717 C CA . ALA A 1 91 ? -1.420 -1.727 16.046 1.00 56.00 91 ALA A CA 1
ATOM 718 C C . ALA A 1 91 ? -1.207 -0.262 15.608 1.00 56.00 91 ALA A C 1
ATOM 720 O O . ALA A 1 91 ? -0.086 0.243 15.664 1.00 56.00 91 ALA A O 1
ATOM 721 N N . ALA A 1 92 ? -2.274 0.444 15.216 1.00 50.25 92 ALA A N 1
ATOM 722 C CA . ALA A 1 92 ? -2.211 1.849 14.813 1.00 50.25 92 ALA A CA 1
ATOM 723 C C . ALA A 1 92 ? -1.895 2.816 15.973 1.00 50.25 92 ALA A C 1
ATOM 725 O O . ALA A 1 92 ? -1.509 3.956 15.720 1.00 50.25 92 ALA A O 1
ATOM 726 N N . SER A 1 93 ? -1.963 2.374 17.237 1.00 47.72 93 SER A N 1
ATOM 727 C CA . SER A 1 93 ? -1.520 3.162 18.394 1.00 47.72 93 SER A CA 1
ATOM 728 C C . SER A 1 93 ? -0.026 2.972 18.691 1.00 47.72 93 SER A C 1
ATOM 730 O O . SER A 1 93 ? 0.364 2.744 19.834 1.00 47.72 93 SER A O 1
ATOM 732 N N . SER A 1 94 ? 0.838 3.046 17.677 1.00 42.03 94 SER A N 1
ATOM 733 C CA . SER A 1 94 ? 2.272 3.257 17.902 1.00 42.03 94 SER A CA 1
ATOM 734 C C . SER A 1 94 ? 2.630 4.668 17.455 1.00 42.03 94 SER A C 1
ATOM 736 O O . SER A 1 94 ? 2.980 4.922 16.300 1.00 42.03 94 SER A O 1
ATOM 738 N N . SER A 1 95 ? 2.466 5.574 18.411 1.00 45.03 95 SER A N 1
ATOM 739 C CA . SER A 1 95 ? 3.003 6.923 18.448 1.00 45.03 95 SER A CA 1
ATOM 740 C C . SER A 1 95 ? 4.444 6.990 17.944 1.00 45.03 95 SER A C 1
ATOM 742 O O . SER A 1 95 ? 5.308 6.273 18.439 1.00 45.03 95 SER A O 1
ATOM 744 N N . ASP A 1 96 ? 4.645 7.920 17.018 1.00 40.75 96 ASP A N 1
ATOM 745 C CA . ASP A 1 96 ? 5.818 8.771 16.847 1.00 40.75 96 ASP A CA 1
ATOM 746 C C . ASP A 1 96 ? 7.200 8.139 16.602 1.00 40.75 96 ASP A C 1
ATOM 748 O O . ASP A 1 96 ? 7.632 7.135 17.169 1.00 40.75 96 ASP A O 1
ATOM 752 N N . GLY A 1 97 ? 7.952 8.800 15.729 1.00 46.88 97 GLY A N 1
ATOM 753 C CA . GLY A 1 97 ? 9.351 8.490 15.503 1.00 46.88 97 GLY A CA 1
ATOM 754 C C . GLY A 1 97 ? 10.183 8.870 16.721 1.00 46.88 97 GLY A C 1
ATOM 755 O O . GLY A 1 97 ? 10.742 9.961 16.759 1.00 46.88 97 GLY A O 1
ATOM 756 N N . SER A 1 98 ? 10.362 7.950 17.671 1.00 41.56 98 SER A N 1
ATOM 757 C CA . SER A 1 98 ? 11.378 8.104 18.714 1.00 41.56 98 SER A CA 1
ATOM 758 C C . SER A 1 98 ? 12.767 7.809 18.139 1.00 41.56 98 SER A C 1
ATOM 760 O O . SER A 1 98 ? 13.352 6.737 18.289 1.00 41.56 98 SER A O 1
ATOM 762 N N . ARG A 1 99 ? 13.312 8.796 17.425 1.00 45.66 99 ARG A N 1
ATOM 763 C CA . ARG A 1 99 ? 14.761 8.982 17.340 1.00 45.66 99 ARG A CA 1
ATOM 764 C C . ARG A 1 99 ? 15.198 9.590 18.670 1.00 45.66 99 ARG A C 1
ATOM 766 O O . ARG A 1 99 ? 15.228 10.806 18.807 1.00 45.66 99 ARG A O 1
ATOM 773 N N . GLY A 1 100 ? 15.517 8.741 19.640 1.00 34.31 100 GLY A N 1
ATOM 774 C CA . GLY A 1 100 ? 15.914 9.183 20.972 1.00 34.31 100 GLY A CA 1
ATOM 775 C C . GLY A 1 100 ? 16.732 8.130 21.696 1.00 34.31 100 GLY A C 1
ATOM 776 O O . GLY A 1 100 ? 16.200 7.322 22.443 1.00 34.31 100 GLY A O 1
ATOM 777 N N . SER A 1 101 ? 18.045 8.163 21.480 1.00 47.66 101 SER A N 1
ATOM 778 C CA . SER A 1 101 ? 19.017 7.626 22.429 1.00 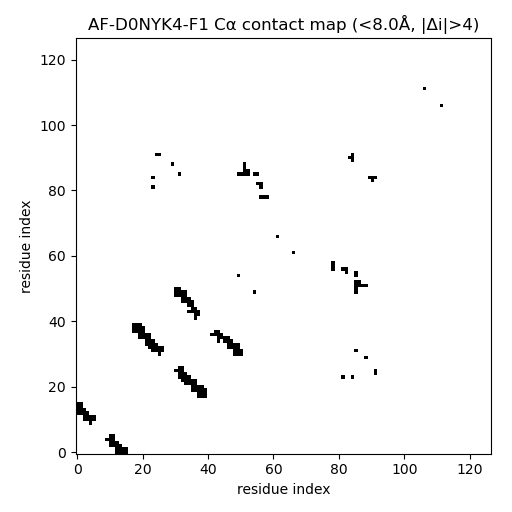47.66 101 SER A CA 1
ATOM 779 C C . SER A 1 101 ? 18.810 8.322 23.776 1.00 47.66 101 SER A C 1
ATOM 781 O O . SER A 1 101 ? 19.067 9.518 23.887 1.00 47.66 101 SER A O 1
ATOM 783 N N . GLY A 1 102 ? 18.358 7.591 24.790 1.00 38.28 102 GLY A N 1
ATOM 784 C CA . GLY A 1 102 ? 18.237 8.106 26.150 1.00 38.28 102 GLY A CA 1
ATOM 785 C C . GLY A 1 102 ? 17.366 7.203 27.006 1.00 38.28 102 GLY A C 1
ATOM 786 O O . GLY A 1 102 ? 16.178 7.059 26.748 1.00 38.28 102 GLY A O 1
ATOM 787 N N . ASN A 1 103 ? 17.972 6.587 28.018 1.00 47.25 103 ASN A N 1
ATOM 788 C CA . ASN A 1 103 ? 17.289 5.796 29.035 1.00 47.25 103 ASN A CA 1
ATOM 789 C C . ASN A 1 103 ? 16.114 6.588 29.624 1.00 47.25 103 ASN A C 1
ATOM 791 O O . ASN A 1 103 ? 16.336 7.574 30.326 1.00 47.25 103 ASN A O 1
ATOM 795 N N . ASN A 1 104 ? 14.880 6.154 29.385 1.00 42.62 104 ASN A N 1
ATOM 796 C CA . ASN A 1 104 ? 13.766 6.550 30.231 1.00 42.62 104 ASN A CA 1
ATOM 797 C C . ASN A 1 104 ? 12.781 5.388 30.326 1.00 42.62 104 ASN A C 1
ATOM 799 O O . ASN A 1 104 ? 12.232 4.929 29.326 1.00 42.62 104 ASN A O 1
ATOM 803 N N . VAL A 1 105 ? 12.654 4.852 31.536 1.00 52.69 105 VAL A N 1
ATOM 804 C CA . VAL A 1 105 ? 11.778 3.729 31.860 1.00 52.69 105 VAL A CA 1
ATOM 805 C C . VAL A 1 105 ? 10.345 4.191 31.623 1.00 52.69 105 VAL A C 1
ATOM 807 O O . VAL A 1 105 ? 9.876 5.118 32.279 1.00 52.69 105 VAL A O 1
ATOM 810 N N . GLN A 1 106 ? 9.658 3.563 30.671 1.00 49.41 106 GLN A N 1
ATOM 811 C CA . GLN A 1 106 ? 8.233 3.765 30.435 1.00 49.41 106 GLN A CA 1
ATOM 812 C C . GLN A 1 106 ? 7.470 3.246 31.658 1.00 49.41 106 GLN A C 1
ATOM 814 O O . GLN A 1 106 ? 7.178 2.057 31.771 1.00 49.41 106 GLN A O 1
ATOM 819 N N . LEU A 1 107 ? 7.221 4.129 32.623 1.00 59.12 107 LEU A N 1
ATOM 820 C CA . LEU A 1 107 ? 6.387 3.823 33.776 1.00 59.12 107 LEU A CA 1
ATOM 821 C C . LEU A 1 107 ? 4.934 3.778 33.300 1.00 59.12 107 LEU A C 1
ATOM 823 O O . LEU A 1 107 ? 4.361 4.785 32.890 1.00 59.12 107 LEU A O 1
ATOM 827 N N . ASP A 1 108 ? 4.378 2.572 33.307 1.00 66.62 108 ASP A N 1
ATOM 828 C CA . ASP A 1 108 ? 3.000 2.286 32.936 1.00 66.62 108 ASP A CA 1
ATOM 829 C C . ASP A 1 108 ? 2.011 3.077 33.818 1.00 66.62 108 ASP A C 1
ATOM 831 O O . ASP A 1 108 ? 2.179 3.163 35.039 1.00 66.62 108 ASP A O 1
ATOM 835 N N . HIS A 1 109 ? 0.967 3.658 33.214 1.00 59.31 109 HIS A N 1
ATOM 836 C CA . HIS A 1 109 ? -0.027 4.481 33.923 1.00 59.31 109 HIS A CA 1
ATOM 837 C C . HIS A 1 109 ? -0.720 3.709 35.061 1.00 59.31 109 HIS A C 1
ATOM 839 O O . HIS A 1 109 ? -1.095 4.300 36.078 1.00 59.31 109 HIS A O 1
ATOM 845 N N . ASN A 1 110 ? -0.832 2.385 34.928 1.00 56.78 110 ASN A N 1
ATOM 846 C CA . ASN A 1 110 ? -1.439 1.513 35.925 1.00 56.78 110 ASN A CA 1
ATOM 847 C C . ASN A 1 110 ? -0.492 1.259 37.118 1.00 56.78 110 ASN A C 1
ATOM 849 O O . ASN A 1 110 ? -0.946 1.095 38.252 1.00 56.78 110 ASN A O 1
ATOM 853 N N . ALA A 1 111 ? 0.828 1.287 36.895 1.00 65.31 111 ALA A N 1
ATOM 854 C CA . ALA A 1 111 ? 1.834 1.209 37.958 1.00 65.31 111 ALA A CA 1
ATOM 855 C C . ALA A 1 111 ? 1.929 2.519 38.765 1.00 65.31 111 ALA A C 1
ATOM 857 O O . ALA A 1 111 ? 2.129 2.487 39.981 1.00 65.31 111 ALA A O 1
ATOM 858 N N . ILE A 1 112 ? 1.723 3.671 38.113 1.00 66.81 112 ILE A N 1
ATOM 859 C CA . ILE A 1 112 ? 1.696 4.985 38.779 1.00 66.81 112 ILE A CA 1
ATOM 860 C C . ILE A 1 112 ? 0.499 5.084 39.739 1.00 66.81 112 ILE A C 1
ATOM 862 O O . ILE A 1 112 ? 0.665 5.522 40.880 1.00 66.81 112 ILE A O 1
ATOM 866 N N . MET A 1 113 ? -0.689 4.620 39.326 1.00 66.88 113 MET A N 1
ATOM 867 C CA . MET A 1 113 ? -1.868 4.598 40.205 1.00 66.88 113 MET A CA 1
ATOM 868 C C . MET A 1 113 ? -1.688 3.678 41.424 1.00 66.88 113 MET A C 1
ATOM 870 O O . MET A 1 113 ? -2.133 4.029 42.517 1.00 66.88 113 MET A O 1
ATOM 874 N N . GLN A 1 114 ? -0.991 2.544 41.281 1.00 67.00 114 GLN A N 1
ATOM 875 C CA . GLN A 1 114 ? -0.700 1.646 42.409 1.00 67.00 114 GLN A CA 1
ATOM 876 C C . GLN A 1 114 ? 0.284 2.253 43.418 1.00 67.00 114 GLN A C 1
ATOM 878 O O . GLN A 1 114 ? 0.102 2.080 44.623 1.00 67.00 114 GLN A O 1
ATOM 883 N N . MET A 1 115 ? 1.291 3.006 42.960 1.00 61.31 115 MET A N 1
ATOM 884 C CA . MET A 1 115 ? 2.215 3.697 43.870 1.00 61.31 115 MET A CA 1
ATOM 885 C C . MET A 1 115 ? 1.552 4.863 44.613 1.00 61.31 115 MET A C 1
ATOM 887 O O . MET A 1 115 ? 1.807 5.044 45.803 1.00 61.31 115 MET A O 1
ATOM 891 N N . LEU A 1 116 ? 0.667 5.626 43.960 1.00 61.19 116 LEU A N 1
ATOM 892 C CA . LEU A 1 116 ? -0.010 6.757 44.606 1.00 61.19 116 LEU A CA 1
ATOM 893 C C . LEU A 1 116 ? -1.040 6.304 45.661 1.00 61.19 116 LEU A C 1
ATOM 895 O O . LEU A 1 116 ? -1.235 6.990 46.663 1.00 61.19 116 LEU A O 1
ATOM 899 N N . GLY A 1 117 ? -1.636 5.118 45.493 1.00 61.19 117 GLY A N 1
ATOM 900 C CA . GLY A 1 117 ? -2.531 4.511 46.487 1.00 61.19 117 GLY A CA 1
ATOM 901 C C . GLY A 1 117 ? -1.839 4.078 47.788 1.00 61.19 117 GLY A C 1
ATOM 902 O O . GLY A 1 117 ? -2.490 4.006 48.829 1.00 61.19 117 GLY A O 1
ATOM 903 N N . ALA A 1 118 ? -0.523 3.843 47.767 1.00 58.09 118 ALA A N 1
ATOM 904 C CA . ALA A 1 118 ? 0.234 3.393 48.939 1.00 58.09 118 ALA A CA 1
ATOM 905 C C . ALA A 1 118 ? 0.654 4.533 49.891 1.00 58.09 118 ALA A C 1
ATOM 907 O O . ALA A 1 118 ? 1.063 4.263 51.019 1.00 58.09 118 ALA A O 1
ATOM 908 N N . MET A 1 119 ? 0.538 5.803 49.478 1.00 56.41 119 MET A N 1
ATOM 909 C CA . MET A 1 119 ? 0.954 6.965 50.286 1.00 56.41 119 MET A CA 1
ATOM 910 C C . MET A 1 119 ? -0.202 7.656 51.038 1.00 56.41 119 MET A C 1
ATOM 912 O O . MET A 1 119 ? 0.009 8.670 51.698 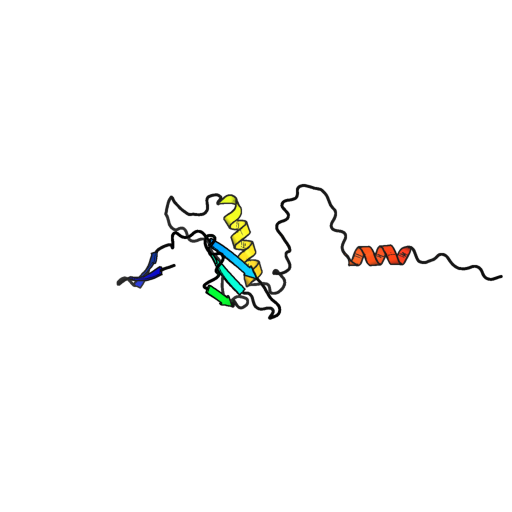1.00 56.41 119 MET A O 1
ATOM 916 N N . GLY A 1 120 ? -1.421 7.113 50.966 1.00 52.41 120 GLY A N 1
ATOM 917 C CA . GLY A 1 120 ? -2.646 7.732 51.489 1.00 52.41 120 GLY A CA 1
ATOM 918 C C . GLY A 1 120 ? -3.077 7.331 52.905 1.00 52.41 120 GLY A C 1
ATOM 919 O O . GLY A 1 120 ? -4.251 7.493 53.223 1.00 52.41 120 GLY A O 1
ATOM 920 N N . ALA A 1 121 ? -2.193 6.801 53.756 1.00 50.81 121 ALA A N 1
ATOM 921 C CA . ALA A 1 121 ? -2.545 6.421 55.129 1.00 50.81 121 ALA A CA 1
ATOM 922 C C . ALA A 1 121 ? -1.644 7.109 56.167 1.00 50.81 121 ALA A C 1
ATOM 924 O O . ALA A 1 121 ? -0.791 6.478 56.787 1.00 50.81 121 ALA A O 1
ATOM 925 N N . VAL A 1 122 ? -1.858 8.411 56.385 1.00 51.03 122 VAL A N 1
ATOM 926 C CA . VAL A 1 122 ? -1.517 9.051 57.666 1.00 51.03 122 VAL A CA 1
ATOM 927 C C . VAL A 1 122 ? -2.837 9.441 58.328 1.00 51.03 122 VAL A C 1
ATOM 929 O O . VAL A 1 122 ? -3.612 10.246 57.818 1.00 51.03 122 VAL A O 1
ATOM 932 N N . THR A 1 123 ? -3.157 8.746 59.409 1.00 56.41 123 THR A N 1
ATOM 933 C CA . THR A 1 123 ? -4.410 8.856 60.161 1.00 56.41 123 THR A CA 1
ATOM 934 C C . THR A 1 123 ? -4.518 10.204 60.885 1.00 56.41 123 THR A C 1
ATOM 936 O O . THR A 1 123 ? -3.524 10.632 61.474 1.00 56.41 123 THR A O 1
ATOM 939 N N . PRO A 1 124 ? -5.699 10.846 60.945 1.00 53.59 124 PRO A N 1
ATOM 940 C CA . PRO A 1 124 ? -5.933 11.965 61.849 1.00 53.59 124 PRO A CA 1
ATOM 941 C C . PRO A 1 124 ? -6.189 11.450 63.276 1.00 53.59 124 PRO A C 1
ATOM 943 O O . PRO A 1 124 ? -7.028 10.575 63.490 1.00 53.59 124 PRO A O 1
ATOM 946 N N . THR A 1 125 ? -5.472 11.991 64.258 1.00 58.12 125 THR A N 1
ATOM 947 C CA . THR A 1 125 ? -5.735 11.820 65.696 1.00 58.12 125 THR A CA 1
ATOM 948 C C . THR A 1 125 ? -6.939 12.671 66.121 1.00 58.12 125 THR A C 1
ATOM 950 O O . THR A 1 125 ? -6.910 13.883 65.900 1.00 58.12 125 THR A O 1
ATOM 953 N N . PRO A 1 126 ? -7.984 12.107 66.757 1.00 58.16 126 PRO A N 1
ATOM 954 C CA . PRO A 1 126 ? -8.981 12.899 67.467 1.00 58.16 126 PRO A CA 1
ATOM 955 C C . PRO A 1 126 ? -8.617 13.057 68.957 1.00 58.16 126 PRO A C 1
ATOM 957 O O . PRO A 1 126 ? -8.236 12.082 69.598 1.00 58.16 126 PRO A O 1
ATOM 960 N N . THR A 1 127 ? -8.733 14.311 69.418 1.00 51.69 127 THR A N 1
ATOM 961 C CA . THR A 1 127 ? -8.905 14.859 70.791 1.00 51.69 127 THR A CA 1
ATOM 962 C C . THR A 1 127 ? -8.466 14.039 71.997 1.00 51.69 127 THR A C 1
ATOM 964 O O . THR A 1 127 ? -9.119 13.010 72.277 1.00 51.69 127 THR A O 1
#

pLDDT: mean 71.27, std 14.67, range [34.31, 89.56]

Nearest PDB structures (foldseek):
  6oi4-assembly2_B  TM=7.901E-01  e=3.340E-04  Homo sapiens
  6oi4-assembly1_A  TM=7.808E-01  e=7.036E-04  Homo sapiens
  8ftq-assembly1_A  TM=7.885E-01  e=9.597E-04  Homo sapiens
  2z59-assembly1_A  TM=7.458E-01  e=7.966E-04  Mus musculus
  5kha-assembly1_A  TM=3.662E-01  e=8.820E+00  Acinetobacter baumannii

Foldseek 3Di:
DDWDQDPVRDIDDDDDPFDWDWDWAQDPVLWTWTFTATPVPRDGPDIDTAAAPNDADDDDCPVDPPDPPPDCVCVVVVRVLVNCVRHDSPSNPPDDDPPDDDDDPPCDPVNVVVVVVVVPDDDDDDD

Radius of gyration: 23.65 Å; Cα contacts (8 Å, |Δi|>4): 113; chains: 1; bounding box: 34×31×96 Å

InterPro domains:
  IPR006773 Proteasomal ubiquitin receptor Rpn13/ADRM1 [PTHR12225] (10-63)
  IPR038633 Proteasomal ubiquitin receptor Rpn13/ADRM1, Pru domain superfamily [G3DSA:2.30.29.70] (1-69)
  IPR044868 Rpn13/ADRM1, Pru domain [PF04683] (11-64)
  IPR044868 Rpn13/ADRM1, Pru domain [PS51917] (1-110)